Protein 2MC7 (pdb70)

Solvent-accessible surface area: 3222 Å² total; per-residue (Å²): 140,144,161,87,96,39,100,132,112,37,99,92,153,107,96,107,48,84,105,90,99,67,78,50,140,192,85,118,151,215

Sequence (30 aa):
MNRSPDKIIALIFLLISLLVLCLALWQIVF

InterPro domains:
  IPR049815 MgtR-like [NF033229] (1-30)

Foldseek 3Di:
DPPPPCVVVVVVVVVVVVVVVVDCVPDDDD

Radius of gyration: 12.73 Å; Cα contacts (8 Å, |Δi|>4): 3; chains: 1; bounding box: 14×15×37 Å

Secondary structure (DSSP, 8-state):
---GGGHHHHHHHHHHHHHHHHHHHHS---

Organism: Salmonella typhimurium (NCBI:txid90371)

Structure (mmCIF, N/CA/C/O backbone):
data_2MC7
#
_entry.id   2MC7
#
loop_
_atom_site.group_PDB
_atom_site.id
_atom_site.type_symbol
_atom_site.label_atom_id
_atom_site.label_alt_id
_atom_site.label_comp_id
_atom_site.label_asym_id
_atom_site.label_entity_id
_atom_site.label_seq_id
_atom_site.pdbx_PDB_ins_code
_atom_site.Cartn_x
_atom_site.Cartn_y
_atom_site.Cartn_z
_atom_site.occupancy
_atom_site.B_iso_or_equiv
_atom_site.auth_seq_id
_atom_site.auth_comp_id
_atom_site.auth_asym_id
_atom_site.auth_atom_id
_atom_site.pdbx_PDB_model_num
ATOM 1 N N . MET A 1 1 ? 3.392 0.961 -13.394 1.00 0.00 1 MET A N 1
ATOM 2 C CA . MET A 1 1 ? 3.094 -0.478 -13.446 1.00 0.00 1 MET A CA 1
ATOM 3 C C . MET A 1 1 ? 2.592 -0.904 -14.861 1.00 0.00 1 MET A C 1
ATOM 4 O O . MET A 1 1 ? 1.635 -0.300 -15.403 1.00 0.00 1 MET A O 1
ATOM 20 N N . ASN A 1 2 ? 3.101 -1.993 -15.404 1.00 0.00 2 ASN A N 1
ATOM 21 C CA . ASN A 1 2 ? 2.636 -2.434 -16.729 1.00 0.00 2 ASN A CA 1
ATOM 22 C C . ASN A 1 2 ? 1.843 -3.762 -16.701 1.00 0.00 2 ASN A C 1
ATOM 23 O O . ASN A 1 2 ? 1.057 -4.042 -17.588 1.00 0.00 2 ASN A O 1
ATOM 34 N N . ARG A 1 3 ? 2.039 -4.660 -15.683 1.00 0.00 3 ARG A N 1
ATOM 35 C CA . ARG A 1 3 ? 1.237 -5.890 -15.506 1.00 0.00 3 ARG A CA 1
ATOM 36 C C . ARG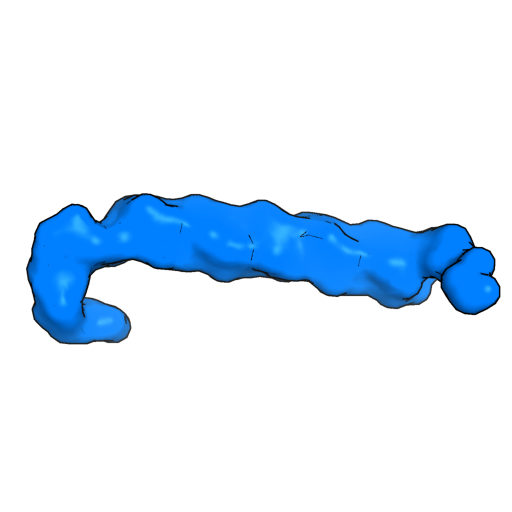 A 1 3 ? -0.275 -5.587 -15.374 1.00 0.00 3 ARG A C 1
ATOM 37 O O . ARG A 1 3 ? -0.809 -5.211 -14.311 1.00 0.00 3 ARG A O 1
ATOM 58 N N . SER A 1 4 ? -1.079 -5.756 -16.475 1.00 0.00 4 SER A N 1
ATOM 59 C CA . SER A 1 4 ? -2.437 -5.258 -16.594 1.00 0.00 4 SER A CA 1
ATOM 60 C C . SER A 1 4 ? -3.540 -5.538 -15.582 1.00 0.00 4 SER A C 1
ATOM 61 O O . SER A 1 4 ? -4.097 -4.551 -15.199 1.00 0.00 4 SER A O 1
ATOM 69 N N . PRO A 1 5 ? -3.831 -6.787 -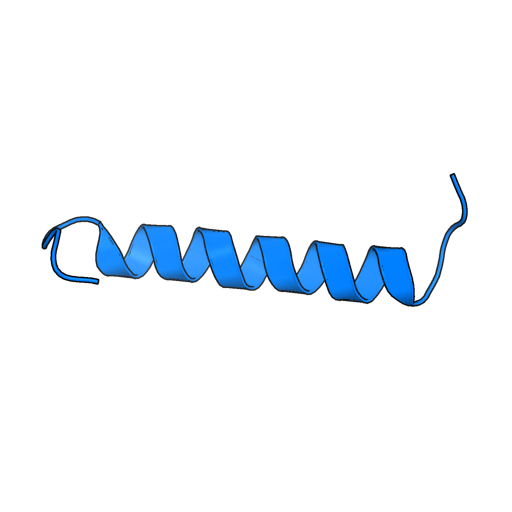15.231 1.00 0.00 5 PRO A N 1
ATOM 70 C CA . PRO A 1 5 ? -4.992 -7.066 -14.371 1.00 0.00 5 PRO A CA 1
ATOM 71 C C . PRO A 1 5 ? -4.869 -6.737 -12.888 1.00 0.00 5 PRO A C 1
ATOM 72 O O . PRO A 1 5 ? -5.867 -6.752 -12.167 1.00 0.00 5 PRO A O 1
ATOM 83 N N . ASP A 1 6 ? -3.694 -6.415 -12.410 1.00 0.00 6 ASP A N 1
ATOM 84 C CA . A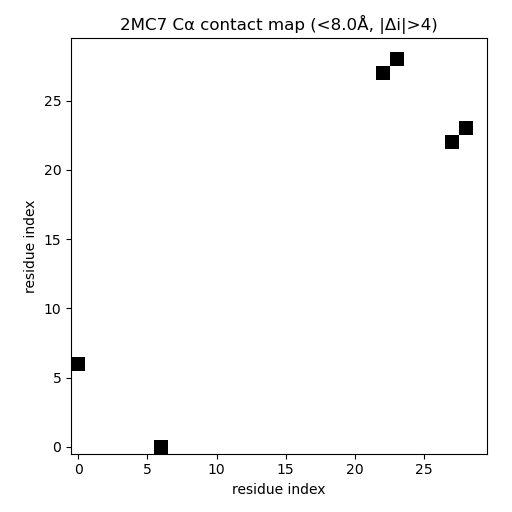SP A 1 6 ? -3.305 -6.324 -11.012 1.00 0.00 6 ASP A CA 1
ATOM 85 C C . ASP A 1 6 ? -3.216 -4.911 -10.409 1.00 0.00 6 ASP A C 1
ATOM 86 O O . ASP A 1 6 ? -3.015 -4.730 -9.194 1.00 0.00 6 ASP A O 1
ATOM 95 N N . LYS A 1 7 ? -3.537 -3.908 -11.286 1.00 0.00 7 LYS A N 1
ATOM 96 C CA . LYS A 1 7 ? -3.269 -2.552 -10.936 1.00 0.00 7 LYS A CA 1
ATOM 97 C C . LYS A 1 7 ? -3.991 -1.912 -9.768 1.00 0.00 7 LYS A C 1
ATOM 98 O O . LYS A 1 7 ? -3.520 -1.022 -9.016 1.00 0.00 7 LYS A O 1
ATOM 117 N N . ILE A 1 8 ? -5.268 -2.285 -9.639 1.00 0.00 8 ILE A N 1
ATOM 118 C CA . ILE A 1 8 ? -6.088 -1.719 -8.640 1.00 0.00 8 ILE A CA 1
ATOM 119 C C . ILE A 1 8 ? -5.777 -2.441 -7.307 1.00 0.00 8 ILE A C 1
ATOM 120 O O . ILE A 1 8 ? -5.609 -1.795 -6.242 1.00 0.00 8 ILE A O 1
ATOM 136 N N . ILE A 1 9 ? -5.555 -3.771 -7.332 1.00 0.00 9 ILE A N 1
ATOM 137 C CA . ILE A 1 9 ? -5.256 -4.591 -6.140 1.00 0.00 9 ILE A CA 1
ATOM 138 C C . ILE A 1 9 ? -3.921 -4.212 -5.492 1.00 0.00 9 ILE A C 1
ATOM 139 O O . ILE A 1 9 ? -3.792 -3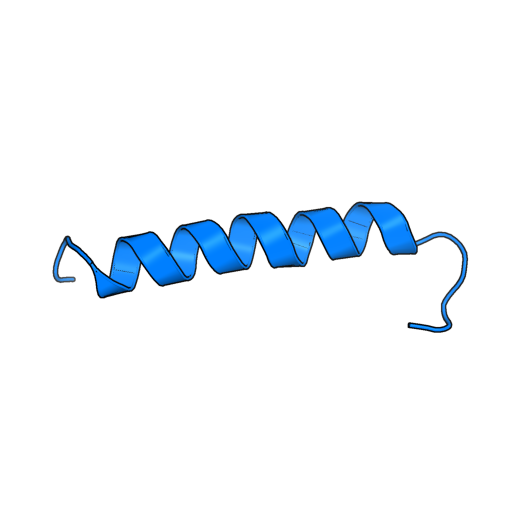.992 -4.300 1.00 0.00 9 ILE A O 1
ATOM 155 N N . ALA A 1 10 ? -2.862 -4.025 -6.266 1.00 0.00 10 ALA A N 1
ATOM 156 C CA . ALA A 1 10 ? -1.597 -3.461 -5.928 1.00 0.00 10 ALA A CA 1
ATOM 157 C C . ALA A 1 10 ? -1.573 -2.040 -5.331 1.00 0.00 10 ALA A C 1
ATOM 158 O O . ALA A 1 10 ? -0.891 -1.685 -4.371 1.00 0.00 10 ALA A O 1
ATOM 165 N N . LEU A 1 11 ? -2.373 -1.145 -5.910 1.00 0.00 11 LEU A N 1
ATOM 166 C CA . LEU A 1 11 ? -2.593 0.186 -5.418 1.00 0.00 11 LEU A CA 1
ATOM 167 C C . LEU A 1 11 ? -3.235 0.217 -4.004 1.00 0.00 11 LEU A C 1
ATOM 168 O O . LEU A 1 11 ? -2.848 0.953 -3.111 1.00 0.00 11 LEU A O 1
ATOM 184 N N . ILE A 1 12 ? -4.190 -0.698 -3.894 1.00 0.00 12 ILE A N 1
ATOM 185 C CA . ILE A 1 12 ? -4.652 -1.057 -2.569 1.00 0.00 12 ILE A CA 1
ATOM 186 C C . ILE A 1 12 ? -3.523 -1.560 -1.585 1.00 0.00 12 ILE A C 1
ATOM 187 O O . ILE A 1 12 ? -3.510 -1.101 -0.488 1.00 0.00 12 ILE A O 1
ATOM 203 N N . PHE A 1 13 ? -2.621 -2.490 -2.051 1.00 0.00 13 PHE A N 1
ATOM 204 C CA . PHE A 1 13 ? -1.579 -3.050 -1.221 1.00 0.00 13 PHE A CA 1
ATOM 205 C C . PHE A 1 13 ? -0.558 -1.931 -0.720 1.00 0.00 13 PHE A C 1
ATOM 206 O O . PHE A 1 13 ? -0.124 -1.843 0.441 1.00 0.00 13 PHE A O 1
ATOM 223 N N . LEU A 1 14 ? -0.261 -0.978 -1.634 1.00 0.00 14 LEU A N 1
ATOM 224 C CA . LEU A 1 14 ? 0.588 0.147 -1.383 1.00 0.00 14 LEU A CA 1
ATOM 225 C C . LEU A 1 14 ? -0.009 1.063 -0.436 1.00 0.00 14 LEU A C 1
ATOM 226 O O . LEU A 1 14 ? 0.734 1.479 0.500 1.00 0.00 14 LEU A O 1
ATOM 242 N N . LEU A 1 15 ? -1.285 1.554 -0.573 1.00 0.00 15 LEU A N 1
ATOM 243 C CA . LEU A 1 15 ? -2.054 2.481 0.270 1.00 0.00 15 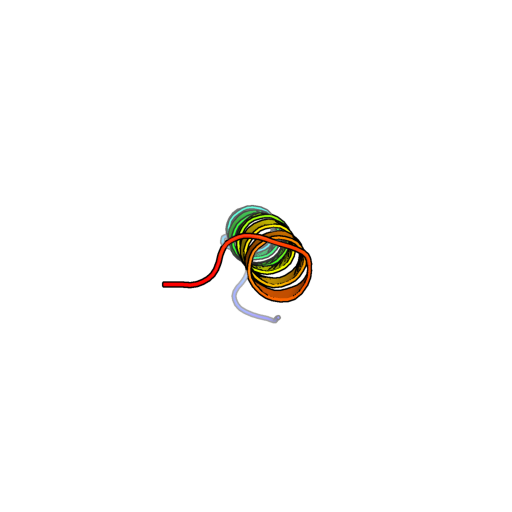LEU A CA 1
ATOM 244 C C . LEU A 1 15 ? -2.227 1.970 1.721 1.00 0.00 15 LEU A C 1
ATOM 245 O O . LEU A 1 15 ? -1.947 2.732 2.667 1.00 0.00 15 LEU A O 1
ATOM 261 N N . ILE A 1 16 ? -2.632 0.697 1.875 1.00 0.00 16 ILE A N 1
ATOM 262 C CA . ILE A 1 16 ? -2.627 0.061 3.194 1.00 0.00 16 ILE A CA 1
ATOM 263 C C . ILE A 1 16 ? -1.206 -0.159 3.853 1.00 0.00 16 ILE A C 1
ATOM 264 O O . ILE A 1 16 ? -1.010 0.200 5.003 1.00 0.00 16 ILE A O 1
ATOM 280 N N . SER A 1 17 ? -0.193 -0.491 3.031 1.00 0.00 17 SER A N 1
ATOM 281 C CA . SER A 1 17 ? 1.156 -0.550 3.468 1.00 0.00 17 SER A CA 1
ATOM 282 C C . SER A 1 17 ? 1.662 0.827 3.895 1.00 0.00 17 SER A C 1
ATOM 283 O O . SER A 1 17 ? 2.250 0.957 4.911 1.00 0.00 17 SER A O 1
ATOM 291 N N . LEU A 1 18 ? 1.333 1.848 3.132 1.00 0.00 18 LEU A N 1
ATOM 292 C CA . LEU A 1 18 ? 1.634 3.218 3.468 1.00 0.00 18 LEU A CA 1
ATOM 293 C C . LEU A 1 18 ? 1.025 3.769 4.834 1.00 0.00 18 LEU A C 1
ATOM 294 O O . LEU A 1 18 ? 1.746 4.401 5.648 1.00 0.00 18 LEU A O 1
ATOM 310 N N . LEU A 1 19 ? -0.251 3.624 5.060 1.00 0.00 19 LEU A N 1
ATOM 311 C CA . LEU A 1 19 ? -1.047 3.719 6.265 1.00 0.00 19 LEU A CA 1
ATOM 312 C C . LEU A 1 19 ? -0.435 3.007 7.512 1.00 0.00 19 LEU A C 1
ATOM 313 O O . LEU A 1 19 ? -0.110 3.626 8.461 1.00 0.00 19 LEU A O 1
ATOM 329 N N . VAL A 1 20 ? -0.087 1.724 7.406 1.00 0.00 20 VAL A N 1
ATOM 330 C CA . VAL A 1 20 ? 0.823 1.045 8.327 1.00 0.00 20 VAL A CA 1
ATOM 331 C C . VAL A 1 20 ? 2.192 1.766 8.590 1.00 0.00 20 VAL A C 1
ATOM 332 O O . VAL A 1 20 ? 2.553 1.913 9.769 1.00 0.00 20 VAL A O 1
ATOM 345 N N . LEU A 1 21 ? 2.932 2.173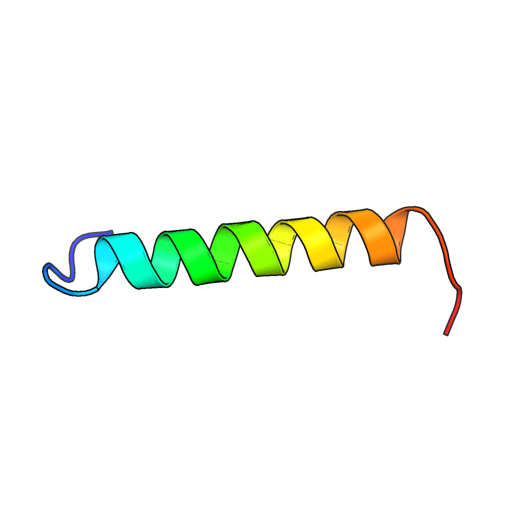 7.535 1.00 0.00 21 LEU A N 1
ATOM 346 C CA . LEU A 1 21 ? 4.161 2.933 7.723 1.00 0.00 21 LEU A CA 1
ATOM 347 C C . LEU A 1 21 ? 3.922 4.201 8.529 1.00 0.00 21 LEU A C 1
ATOM 348 O O . LEU A 1 21 ? 4.626 4.361 9.500 1.00 0.00 21 LEU A O 1
ATOM 364 N N . CYS A 1 2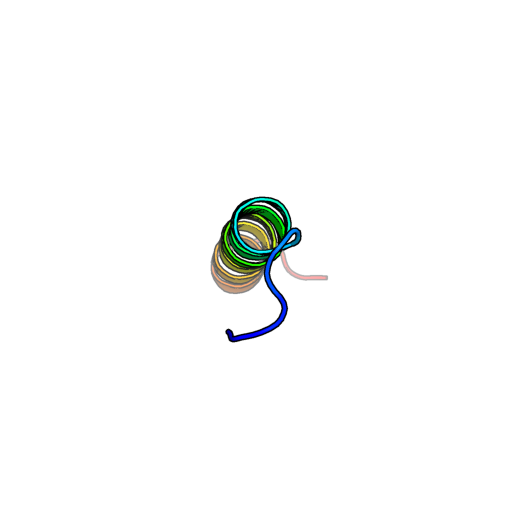2 ? 2.828 5.054 8.197 1.00 0.00 22 CYS A N 1
ATOM 365 C CA . CYS A 1 22 ? 2.622 6.306 8.831 1.00 0.00 22 CYS A CA 1
ATOM 366 C C . CYS A 1 22 ? 2.393 6.084 10.299 1.00 0.00 22 CYS A C 1
ATOM 367 O O . CYS A 1 22 ? 2.884 6.741 11.203 1.00 0.00 22 CYS A O 1
ATOM 375 N N . LEU A 1 23 ? 1.610 5.100 10.620 1.00 0.00 23 LEU A N 1
ATOM 376 C CA . LEU A 1 23 ? 1.193 4.798 11.942 1.00 0.00 23 LEU A CA 1
ATOM 377 C C . LEU A 1 23 ? 2.298 4.301 12.813 1.00 0.00 23 LEU A C 1
ATOM 378 O O . LEU A 1 23 ? 2.354 4.615 14.043 1.00 0.00 23 LEU A O 1
ATOM 394 N N . ALA A 1 24 ? 3.151 3.413 12.243 1.00 0.00 24 ALA A N 1
ATOM 395 C CA . ALA A 1 24 ? 4.334 2.817 12.922 1.00 0.00 24 ALA A CA 1
ATOM 396 C C . ALA A 1 24 ? 5.425 3.835 13.154 1.00 0.00 24 ALA A C 1
ATOM 397 O O . ALA A 1 24 ? 6.163 3.745 14.060 1.00 0.00 24 ALA A O 1
ATOM 404 N N . LEU A 1 25 ? 5.549 4.841 12.225 1.00 0.00 25 LEU A N 1
ATOM 405 C CA . LEU A 1 25 ? 6.390 6.019 12.400 1.00 0.00 25 LEU A CA 1
ATOM 406 C C . LEU A 1 25 ? 5.855 6.920 13.466 1.00 0.00 25 LEU A C 1
ATOM 407 O O . LEU A 1 25 ? 6.577 7.462 14.283 1.00 0.00 25 LEU A O 1
ATOM 423 N N . TRP A 1 26 ? 4.533 7.255 13.493 1.00 0.00 26 TRP A N 1
ATOM 424 C CA . TRP A 1 26 ? 4.033 8.263 14.355 1.00 0.00 26 TRP A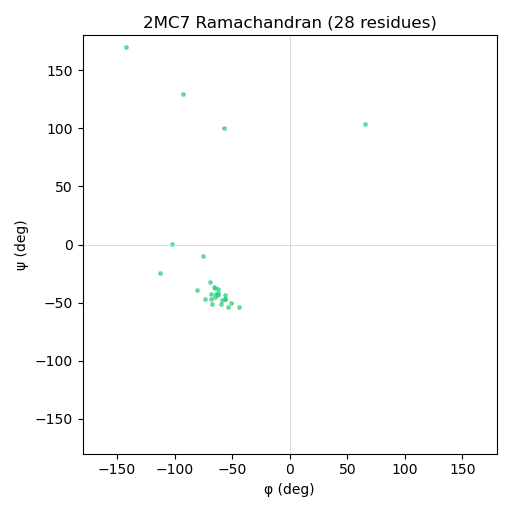 CA 1
ATOM 425 C C . TRP A 1 26 ? 3.972 7.820 15.865 1.00 0.00 26 TRP A C 1
ATOM 426 O O . TRP A 1 26 ? 4.443 8.539 16.754 1.00 0.00 26 TRP A O 1
ATOM 447 N N . GLN A 1 27 ? 3.457 6.647 16.117 1.00 0.00 27 GLN A N 1
ATOM 448 C CA . GLN A 1 27 ? 3.261 6.180 17.422 1.00 0.00 27 GLN A CA 1
ATOM 449 C C . GLN A 1 27 ? 3.544 4.651 17.562 1.00 0.00 27 GLN A C 1
ATOM 450 O O . GLN A 1 27 ? 3.589 3.909 16.603 1.00 0.00 27 GLN A O 1
ATOM 464 N N . ILE A 1 28 ? 3.586 4.159 18.826 1.00 0.00 28 ILE A N 1
ATOM 465 C CA . ILE A 1 28 ? 3.793 2.790 19.234 1.00 0.00 28 ILE A CA 1
ATOM 466 C C . ILE A 1 28 ? 5.103 2.207 18.934 1.00 0.00 28 ILE A C 1
ATOM 467 O O . ILE A 1 28 ? 5.403 1.781 17.817 1.00 0.00 28 ILE A O 1
ATOM 483 N N . VAL A 1 29 ? 5.938 2.098 19.964 1.00 0.00 29 VAL A N 1
ATOM 484 C CA . VAL A 1 29 ? 7.265 1.563 19.921 1.00 0.00 29 VAL A CA 1
ATOM 485 C C . VAL A 1 29 ? 7.252 0.041 20.252 1.00 0.00 29 VAL A C 1
ATOM 486 O O . VAL A 1 29 ? 6.630 -0.446 21.213 1.00 0.00 29 VAL A O 1
ATOM 499 N N . PHE A 1 30 ? 7.898 -0.756 19.408 1.00 0.00 30 PHE A N 1
ATOM 500 C CA . PHE A 1 30 ? 7.953 -2.168 19.469 1.00 0.00 30 PHE A CA 1
ATOM 501 C C . PHE A 1 30 ? 9.329 -2.647 20.059 1.00 0.00 30 PHE A C 1
ATOM 502 O O . PHE A 1 30 ? 9.306 -2.994 21.212 1.00 0.00 30 PHE A O 1
#